Protein AF-A0A357R2Z0-F1 (afdb_monomer_lite)

Sequence (107 aa):
RLLADEAPGQWLKTDFDQDNLELLDGVLAYAASDSTALAWVDSSTVRGKTGTSEISRTRQIAWYICYFDDYLLVVTLEGDFSLSSTHAVQVARECLNSGIREKHLGY

pLDDT: mean 78.32, std 16.72, range [38.78, 96.38]

Structure (mmCIF, N/CA/C/O backbone):
data_AF-A0A357R2Z0-F1
#
_entry.id   AF-A0A357R2Z0-F1
#
loop_
_atom_site.group_PDB
_atom_site.id
_atom_site.type_symbol
_atom_site.label_atom_id
_atom_site.label_alt_id
_atom_site.label_comp_id
_atom_site.label_asym_id
_atom_site.label_entity_id
_atom_site.label_seq_id
_atom_site.pdbx_PDB_ins_code
_atom_site.Cartn_x
_atom_site.Cartn_y
_atom_site.Cartn_z
_atom_site.occupancy
_atom_site.B_iso_or_equiv
_atom_site.auth_seq_id
_atom_site.auth_comp_id
_atom_site.auth_asym_id
_atom_site.auth_atom_id
_atom_site.pdbx_PDB_model_num
ATOM 1 N N . ARG A 1 1 ? -16.856 -6.520 -14.822 1.00 38.97 1 ARG A N 1
ATOM 2 C CA . ARG A 1 1 ? -17.960 -6.721 -13.856 1.00 38.97 1 ARG A CA 1
ATOM 3 C C . ARG A 1 1 ? -17.308 -6.804 -12.485 1.00 38.97 1 ARG A C 1
ATOM 5 O O . ARG A 1 1 ? -16.693 -7.818 -12.201 1.00 38.97 1 ARG A O 1
ATOM 12 N N . LEU A 1 2 ? -17.293 -5.700 -11.734 1.00 44.78 2 LEU A N 1
ATOM 13 C CA . LEU A 1 2 ? -16.861 -5.717 -10.332 1.00 44.78 2 LEU A CA 1
ATOM 14 C C . LEU A 1 2 ? -17.864 -6.583 -9.561 1.00 44.78 2 LEU A C 1
ATOM 16 O O . LEU A 1 2 ? -19.058 -6.509 -9.851 1.00 44.78 2 LEU A O 1
ATOM 20 N N . LEU A 1 3 ? -17.373 -7.439 -8.669 1.00 50.97 3 LEU A N 1
ATOM 21 C CA . LEU A 1 3 ? -18.126 -8.433 -7.890 1.00 50.97 3 LEU A CA 1
ATOM 22 C C . LEU A 1 3 ? -19.013 -7.768 -6.814 1.00 50.97 3 LEU A C 1
ATOM 24 O O . LEU A 1 3 ? -18.954 -8.120 -5.647 1.00 50.97 3 LEU A O 1
ATOM 28 N N . AL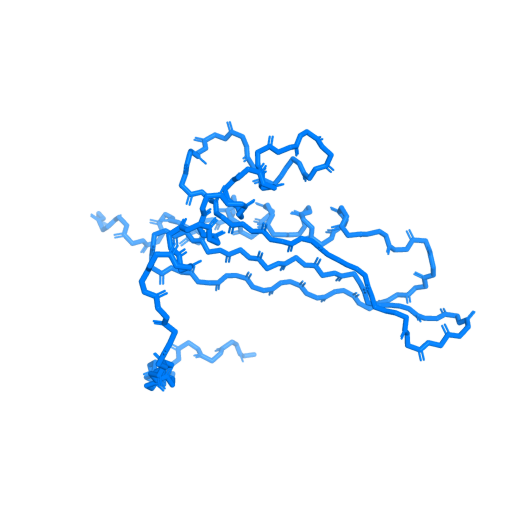A A 1 4 ? -19.803 -6.761 -7.187 1.00 56.19 4 ALA A N 1
ATOM 29 C CA . ALA A 1 4 ? -20.591 -5.958 -6.252 1.00 56.19 4 ALA A CA 1
ATOM 30 C C . ALA A 1 4 ? -21.758 -6.729 -5.603 1.00 56.19 4 ALA A C 1
ATOM 32 O O . ALA A 1 4 ? -22.298 -6.268 -4.605 1.00 56.19 4 ALA A O 1
ATOM 33 N N . ASP A 1 5 ? -22.127 -7.890 -6.155 1.00 58.19 5 ASP A N 1
ATOM 34 C CA . ASP A 1 5 ? -23.299 -8.671 -5.733 1.00 58.19 5 ASP A CA 1
ATOM 35 C C . ASP A 1 5 ? -22.939 -9.899 -4.871 1.00 58.19 5 ASP A C 1
ATOM 37 O O . ASP A 1 5 ? -23.812 -10.703 -4.545 1.00 58.19 5 ASP A O 1
ATOM 41 N N . GLU A 1 6 ? -21.661 -10.094 -4.530 1.00 65.75 6 GLU A N 1
ATOM 42 C CA . GLU A 1 6 ? -21.225 -11.216 -3.695 1.00 65.75 6 GLU A CA 1
ATOM 43 C C . GLU A 1 6 ? -21.249 -10.800 -2.219 1.00 65.75 6 GLU A C 1
ATOM 45 O O . GLU A 1 6 ? -20.712 -9.754 -1.849 1.00 65.75 6 GLU A O 1
ATOM 50 N N . ALA A 1 7 ? -21.909 -11.594 -1.367 1.00 63.09 7 ALA A N 1
ATOM 51 C CA . ALA A 1 7 ? -21.923 -11.330 0.068 1.00 63.09 7 ALA A CA 1
ATOM 52 C C . ALA A 1 7 ? -20.475 -11.314 0.594 1.00 63.09 7 ALA A C 1
ATOM 54 O O . ALA A 1 7 ? -19.692 -12.185 0.200 1.00 63.09 7 ALA A O 1
ATOM 55 N N . PRO A 1 8 ? -20.103 -10.359 1.468 1.00 63.66 8 PRO A N 1
ATOM 56 C CA . PRO A 1 8 ? -18.741 -10.272 1.970 1.00 63.66 8 PRO A CA 1
ATOM 57 C C . PRO A 1 8 ? -18.356 -11.604 2.614 1.00 63.66 8 PRO A C 1
ATOM 59 O O . PRO A 1 8 ? -19.045 -12.104 3.506 1.00 63.66 8 PRO A O 1
ATOM 62 N N . GLY A 1 9 ? -17.268 -12.198 2.122 1.00 68.00 9 GLY A N 1
ATOM 63 C CA . GLY A 1 9 ? -16.739 -13.434 2.680 1.00 68.00 9 GLY A CA 1
ATOM 64 C C . GLY A 1 9 ? -16.411 -13.259 4.162 1.00 68.00 9 GLY A C 1
ATOM 65 O O . GLY A 1 9 ? -16.016 -12.177 4.603 1.00 68.00 9 GLY A O 1
ATOM 66 N N . GLN A 1 10 ? -16.562 -14.327 4.944 1.00 72.75 10 GLN A N 1
ATOM 67 C CA . GLN A 1 10 ? -16.114 -14.308 6.329 1.00 72.75 10 GLN A CA 1
ATOM 68 C C . GLN A 1 10 ? -14.591 -14.148 6.346 1.00 72.75 10 GLN A C 1
ATOM 70 O O . GLN A 1 10 ? -13.862 -14.996 5.829 1.00 72.75 10 GLN A O 1
ATOM 75 N N . TRP A 1 11 ? -14.115 -13.057 6.942 1.00 73.50 11 TRP A N 1
ATOM 76 C CA . TRP A 1 11 ? -12.689 -12.847 7.152 1.00 73.50 11 TRP A CA 1
ATOM 77 C C . TRP A 1 11 ? -12.130 -13.967 8.025 1.00 73.50 11 TRP A C 1
ATOM 79 O O . TRP A 1 11 ? -12.738 -14.350 9.031 1.00 73.50 11 TRP A O 1
ATOM 89 N N . LEU A 1 12 ? -10.965 -14.492 7.643 1.00 79.25 12 LEU A N 1
ATOM 90 C CA . LEU A 1 12 ? -10.249 -15.450 8.471 1.00 79.25 12 LEU A CA 1
ATOM 91 C C . LEU A 1 12 ? -9.934 -14.773 9.807 1.00 79.25 12 LEU A C 1
ATOM 93 O O . LEU A 1 12 ? -9.224 -13.768 9.846 1.00 79.25 12 LEU A O 1
ATOM 97 N N . LYS A 1 13 ? -10.458 -15.326 10.901 1.00 78.56 13 LYS A N 1
ATOM 98 C CA . LYS A 1 13 ? -10.080 -14.864 12.230 1.00 78.56 13 LYS A CA 1
ATOM 99 C C . LYS A 1 13 ? -8.656 -15.328 12.501 1.00 78.56 13 LYS A C 1
ATOM 101 O O . LYS A 1 13 ? -8.385 -16.524 12.545 1.00 78.56 13 LYS A O 1
ATOM 106 N N . THR A 1 14 ? -7.757 -14.371 12.642 1.00 80.56 14 THR A N 1
ATOM 107 C CA . THR A 1 14 ? -6.370 -14.615 13.024 1.00 80.56 14 THR A CA 1
ATOM 108 C C . THR A 1 14 ? -6.238 -14.557 14.540 1.00 80.56 14 THR A C 1
ATOM 110 O O . THR A 1 14 ? -6.847 -13.689 15.162 1.00 80.56 14 THR A O 1
ATOM 113 N N . ASP A 1 15 ? -5.381 -15.392 15.120 1.00 89.19 15 ASP A N 1
ATOM 114 C CA . ASP A 1 15 ? -5.052 -15.362 16.555 1.00 89.19 15 ASP A CA 1
ATOM 115 C C . ASP A 1 15 ? -3.908 -14.372 16.865 1.00 89.19 15 ASP A C 1
ATOM 117 O O . ASP A 1 15 ? -3.050 -14.633 17.708 1.00 89.19 15 ASP A O 1
ATOM 121 N N . PHE A 1 16 ? -3.846 -13.249 16.138 1.00 88.38 16 PHE A N 1
ATOM 122 C CA . PHE A 1 16 ? -2.869 -12.197 16.420 1.00 88.38 16 PHE A CA 1
ATOM 123 C C . PHE A 1 16 ? -3.221 -11.481 17.723 1.00 88.38 16 PHE A C 1
ATOM 125 O O . PHE A 1 16 ? -4.387 -11.190 17.988 1.00 88.38 16 PHE A O 1
ATOM 132 N N . ASP A 1 17 ? -2.191 -11.179 18.510 1.00 92.31 17 ASP A N 1
ATOM 133 C CA . ASP A 1 17 ? -2.325 -10.387 19.728 1.00 92.31 17 ASP A CA 1
ATOM 134 C C . ASP A 1 17 ? -2.851 -8.977 19.408 1.00 92.31 17 ASP A C 1
ATOM 136 O O . ASP A 1 17 ? -2.417 -8.357 18.431 1.00 92.31 17 ASP A O 1
ATOM 140 N N . GLN A 1 18 ? -3.781 -8.481 20.225 1.00 89.75 18 GLN A N 1
ATOM 141 C CA . GLN A 1 18 ? -4.401 -7.175 20.022 1.00 89.75 18 GLN A CA 1
ATOM 142 C C . GLN A 1 18 ? -3.370 -6.040 20.081 1.00 89.75 18 GLN A C 1
ATOM 144 O O . GLN A 1 18 ? -3.422 -5.148 19.235 1.00 89.75 18 GLN A O 1
ATOM 149 N N . ASP A 1 19 ? -2.387 -6.113 20.981 1.00 92.62 19 ASP A N 1
ATOM 150 C CA . ASP A 1 19 ? -1.360 -5.076 21.127 1.00 92.62 19 ASP A CA 1
ATOM 151 C C . ASP A 1 19 ? -0.517 -4.958 19.844 1.00 92.62 19 ASP A C 1
ATOM 153 O O . ASP A 1 19 ? -0.132 -3.867 19.414 1.00 92.62 19 ASP A O 1
ATOM 157 N N . ASN A 1 20 ? -0.276 -6.088 19.169 1.00 93.31 20 ASN A N 1
ATOM 158 C CA . ASN A 1 20 ? 0.429 -6.109 17.887 1.00 93.31 20 ASN A CA 1
ATOM 159 C C . ASN A 1 20 ? -0.410 -5.500 16.756 1.00 93.31 20 ASN A C 1
ATOM 161 O O . ASN A 1 20 ? 0.145 -4.859 15.861 1.00 93.31 20 ASN A O 1
ATOM 165 N N . LEU A 1 21 ? -1.731 -5.700 16.776 1.00 90.81 21 LEU A N 1
ATOM 166 C CA . LEU A 1 21 ? -2.637 -5.116 15.786 1.00 90.81 21 LEU A CA 1
ATOM 167 C C . LEU A 1 21 ? -2.754 -3.599 15.960 1.00 90.81 21 LEU A C 1
ATOM 169 O O . LEU A 1 21 ? -2.727 -2.876 14.966 1.00 90.81 21 LEU A O 1
ATOM 173 N N . GLU A 1 22 ? -2.813 -3.112 17.198 1.00 91.69 22 GLU A N 1
ATOM 174 C CA . GLU A 1 22 ? -2.827 -1.677 17.506 1.00 91.69 22 GLU A CA 1
ATOM 175 C C . GLU A 1 22 ? -1.513 -1.002 17.093 1.00 91.69 22 GLU A C 1
ATOM 177 O O . GLU A 1 22 ? -1.520 0.061 16.464 1.00 91.69 22 GLU A O 1
ATOM 182 N N . LEU A 1 23 ? -0.375 -1.654 17.355 1.00 93.00 23 LEU A N 1
ATOM 183 C CA . LEU A 1 23 ? 0.920 -1.181 16.873 1.00 93.00 23 LEU A CA 1
ATOM 184 C C . LEU A 1 23 ? 0.963 -1.122 15.338 1.00 93.00 23 LEU A C 1
ATOM 186 O O . LEU A 1 23 ? 1.456 -0.146 14.766 1.00 93.00 23 LEU A O 1
ATOM 190 N N . LEU A 1 24 ? 0.442 -2.150 14.663 1.00 91.19 24 LEU A N 1
ATOM 191 C CA . LEU A 1 24 ? 0.387 -2.198 13.205 1.00 91.19 24 LEU A CA 1
ATOM 192 C C . LEU A 1 24 ? -0.507 -1.090 12.627 1.00 91.19 24 LEU A C 1
ATOM 194 O O . LEU A 1 24 ? -0.091 -0.447 11.662 1.00 91.19 24 LEU A O 1
ATOM 198 N N . ASP A 1 25 ? -1.685 -0.830 13.208 1.00 89.50 25 ASP A N 1
ATOM 199 C CA . ASP A 1 25 ? -2.557 0.289 12.803 1.00 89.50 25 ASP A CA 1
ATOM 200 C C . ASP A 1 25 ? -1.800 1.618 12.879 1.00 89.50 25 ASP A C 1
ATOM 202 O O . ASP A 1 25 ? -1.754 2.358 11.894 1.00 89.50 25 ASP A O 1
ATOM 206 N N . GLY A 1 26 ? -1.097 1.868 13.989 1.00 88.44 26 GLY A N 1
ATOM 207 C CA . GLY A 1 26 ? -0.287 3.074 14.168 1.00 88.44 26 GLY A CA 1
ATOM 208 C C . GLY A 1 26 ? 0.815 3.227 13.113 1.00 88.44 26 GLY A C 1
ATOM 209 O O . GLY A 1 26 ? 1.000 4.310 12.553 1.00 88.44 26 GLY A O 1
ATOM 210 N N . VAL A 1 27 ? 1.517 2.140 12.779 1.00 89.25 27 VAL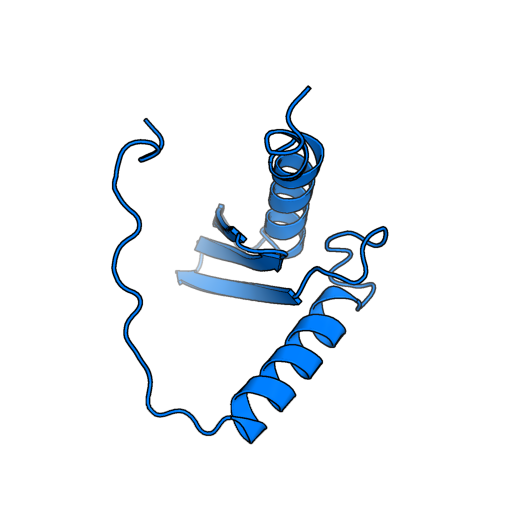 A N 1
ATOM 211 C CA . VAL A 1 27 ? 2.555 2.147 11.732 1.00 89.25 27 VAL A CA 1
ATOM 212 C C . VAL A 1 27 ? 1.956 2.411 10.349 1.00 89.25 27 VAL A C 1
ATOM 214 O O . VAL A 1 27 ? 2.545 3.146 9.555 1.00 89.25 27 VAL A O 1
ATOM 217 N N . LEU A 1 28 ? 0.790 1.841 10.042 1.00 89.12 28 LEU A N 1
ATOM 218 C CA . LEU A 1 28 ? 0.122 2.033 8.753 1.00 89.12 28 LEU A CA 1
ATOM 219 C C . LEU A 1 28 ? -0.499 3.426 8.615 1.00 89.12 28 LEU A C 1
ATOM 221 O O . LEU A 1 28 ? -0.493 3.984 7.516 1.00 89.12 28 LEU A O 1
ATOM 225 N N . ALA A 1 29 ? -0.991 4.005 9.711 1.00 85.00 29 ALA A N 1
ATOM 226 C CA . ALA A 1 29 ? -1.417 5.399 9.763 1.00 85.00 29 ALA A CA 1
ATOM 227 C C . ALA A 1 29 ? -0.223 6.338 9.529 1.00 85.00 29 ALA A C 1
ATOM 229 O O . ALA A 1 29 ? -0.290 7.236 8.688 1.00 85.00 29 ALA A O 1
ATOM 230 N N . TYR A 1 30 ? 0.906 6.083 1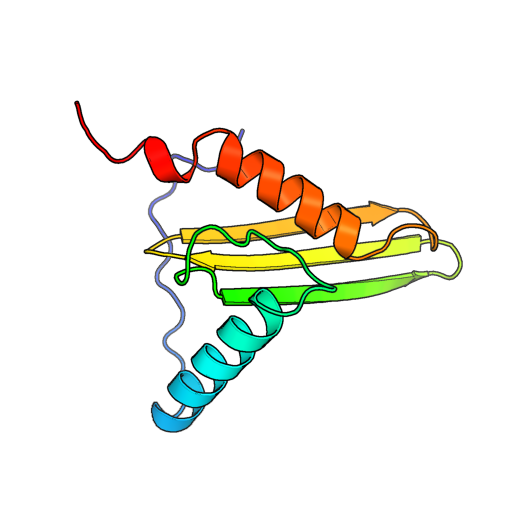0.199 1.00 83.00 30 TYR A N 1
ATOM 231 C CA . TYR A 1 30 ? 2.133 6.852 9.997 1.00 83.00 30 TYR A CA 1
ATOM 232 C C . TYR A 1 30 ? 2.633 6.764 8.548 1.00 83.00 30 TYR A C 1
ATOM 234 O O . TYR A 1 30 ? 2.881 7.791 7.918 1.00 83.00 30 TYR A O 1
ATOM 242 N N . ALA A 1 31 ? 2.711 5.556 7.985 1.00 81.94 31 ALA A N 1
ATOM 243 C CA . ALA A 1 31 ? 3.174 5.340 6.616 1.00 81.94 31 ALA A CA 1
ATOM 244 C C . ALA A 1 31 ? 2.279 6.016 5.564 1.00 81.94 31 ALA A C 1
ATOM 246 O O . ALA A 1 31 ? 2.781 6.480 4.542 1.00 81.94 31 ALA A O 1
ATOM 247 N N . ALA A 1 32 ? 0.967 6.088 5.806 1.00 76.62 32 ALA A N 1
ATOM 248 C CA . ALA A 1 32 ? 0.042 6.815 4.940 1.00 76.62 32 ALA A CA 1
ATOM 249 C C . ALA A 1 32 ? 0.209 8.342 5.049 1.00 76.62 32 ALA A C 1
ATOM 251 O O . ALA A 1 32 ? 0.016 9.048 4.059 1.00 76.62 32 ALA A O 1
ATOM 252 N N . SER A 1 33 ? 0.595 8.838 6.230 1.00 68.44 33 SER A N 1
ATOM 253 C CA . SER A 1 33 ? 0.808 10.265 6.500 1.00 68.44 33 SER A CA 1
ATOM 254 C C . SER A 1 33 ? 2.138 10.818 5.970 1.00 68.44 33 SER A C 1
ATOM 256 O O . SER A 1 33 ? 2.282 12.033 5.828 1.00 68.44 33 SER A O 1
ATOM 258 N N . ASP A 1 34 ? 3.108 9.950 5.661 1.00 65.25 34 ASP A N 1
ATOM 259 C CA . ASP A 1 34 ? 4.397 10.371 5.116 1.00 65.25 34 ASP A CA 1
ATOM 260 C C . ASP A 1 34 ? 4.224 10.992 3.715 1.00 65.25 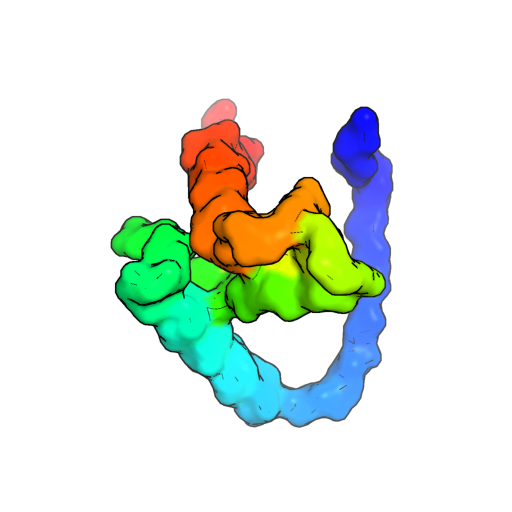34 ASP A C 1
ATOM 262 O O . ASP A 1 34 ? 3.657 10.414 2.782 1.00 65.25 34 ASP A O 1
ATOM 266 N N . SER A 1 35 ? 4.760 12.203 3.575 1.00 52.72 35 SER A N 1
ATOM 267 C CA . SER A 1 35 ? 4.805 13.051 2.379 1.00 52.72 35 SER A CA 1
ATOM 268 C C . SER A 1 35 ? 5.355 12.402 1.100 1.00 52.72 35 SER A C 1
ATOM 270 O O . SER A 1 35 ? 5.149 12.934 0.011 1.00 52.72 35 SER A O 1
ATOM 272 N N . THR A 1 36 ? 6.037 11.261 1.187 1.00 53.03 36 THR A N 1
ATOM 273 C CA . THR A 1 36 ? 6.450 10.491 -0.001 1.00 53.03 36 THR A CA 1
ATOM 274 C C . THR A 1 36 ? 5.339 9.600 -0.554 1.00 53.03 36 THR A C 1
ATOM 276 O O . THR A 1 36 ? 5.311 9.327 -1.755 1.00 53.03 36 THR A O 1
ATOM 279 N N . ALA A 1 37 ? 4.393 9.183 0.291 1.00 49.56 37 ALA A N 1
ATOM 280 C CA . ALA A 1 37 ? 3.208 8.461 -0.135 1.00 49.56 37 ALA A CA 1
ATOM 281 C C . ALA A 1 37 ? 2.120 9.427 -0.613 1.00 49.56 37 ALA A C 1
ATOM 283 O O . ALA A 1 37 ? 1.468 9.112 -1.598 1.00 49.56 37 ALA A O 1
ATOM 284 N N . LEU A 1 38 ? 1.920 10.588 0.039 1.00 49.94 38 LEU A N 1
ATOM 285 C CA . LEU A 1 38 ? 0.817 11.531 -0.242 1.00 49.94 38 LEU A CA 1
ATOM 286 C C . LEU A 1 38 ? -0.488 10.795 -0.597 1.00 49.94 38 LEU A C 1
ATOM 288 O O . LEU A 1 38 ? -1.248 11.219 -1.464 1.00 49.94 38 LEU A O 1
ATOM 292 N N . ALA A 1 39 ? -0.778 9.668 0.043 1.00 51.94 39 ALA A N 1
ATOM 293 C CA . ALA A 1 39 ? -2.014 8.946 -0.179 1.00 51.94 39 ALA A CA 1
ATOM 294 C C . ALA A 1 39 ? -3.112 9.658 0.612 1.00 51.94 39 ALA A C 1
ATOM 296 O O . ALA A 1 39 ? -3.604 9.143 1.602 1.00 51.94 39 ALA A O 1
ATOM 297 N N . TRP A 1 40 ? -3.465 10.863 0.149 1.00 51.94 40 TRP A N 1
ATOM 298 C CA . TRP A 1 40 ? -4.527 11.716 0.675 1.00 51.94 40 TRP A CA 1
ATOM 299 C C . TRP A 1 40 ? -4.219 12.333 2.059 1.00 51.94 40 TRP A C 1
ATOM 301 O O . TRP A 1 40 ? -3.959 11.644 3.034 1.00 51.94 40 TRP A O 1
ATOM 311 N N . VAL A 1 41 ? -4.244 13.670 2.135 1.00 44.50 41 VAL A N 1
ATOM 312 C CA . VAL A 1 41 ? -3.901 14.472 3.335 1.00 44.50 41 VAL A CA 1
ATOM 313 C C . VAL A 1 41 ? -5.123 15.221 3.880 1.00 44.50 41 VAL A C 1
ATOM 315 O O . VAL A 1 41 ? -4.973 16.204 4.591 1.00 44.50 41 VAL A O 1
ATOM 318 N N . ASP A 1 42 ? -6.340 14.785 3.550 1.00 46.81 42 ASP A N 1
ATOM 319 C CA . ASP A 1 42 ? -7.561 15.466 4.023 1.00 46.81 42 ASP A CA 1
ATOM 320 C C . ASP A 1 42 ? -8.396 14.616 4.991 1.00 46.81 42 ASP A C 1
ATOM 322 O O . ASP A 1 42 ? -9.457 15.016 5.458 1.00 46.81 42 ASP A O 1
ATOM 326 N N . SER A 1 43 ? -7.916 13.419 5.339 1.00 51.72 43 SER A N 1
ATOM 327 C CA . SER A 1 43 ? -8.596 12.567 6.306 1.00 51.72 43 SER A CA 1
ATOM 328 C C . SER A 1 43 ? -7.594 11.762 7.118 1.00 51.72 43 SER A C 1
ATOM 330 O O . SER A 1 43 ? -6.903 10.890 6.599 1.00 51.72 43 SER A O 1
ATOM 332 N N . SER A 1 44 ? -7.574 12.013 8.425 1.00 55.47 44 SER A N 1
ATOM 333 C CA . SER A 1 44 ? -6.834 11.254 9.442 1.00 55.47 44 SER A CA 1
ATOM 334 C C . SER A 1 44 ? -7.248 9.771 9.545 1.00 55.47 44 SER A C 1
ATOM 336 O O . SER A 1 44 ? -6.764 9.047 10.420 1.00 55.47 44 SER A O 1
ATOM 338 N N . THR A 1 45 ? -8.150 9.294 8.676 1.00 69.94 45 THR A N 1
ATOM 339 C CA . THR A 1 45 ? -8.732 7.950 8.751 1.00 69.94 45 THR A CA 1
ATOM 340 C C . THR A 1 45 ? -8.091 6.916 7.820 1.00 69.94 45 THR A C 1
ATOM 342 O O . THR A 1 45 ? -8.351 5.732 8.004 1.00 69.94 45 THR A O 1
ATOM 345 N N . VAL A 1 46 ? -7.198 7.284 6.892 1.00 80.94 46 VAL A N 1
ATOM 346 C CA . VAL A 1 46 ? -6.568 6.304 5.979 1.00 80.94 46 VAL A CA 1
ATOM 347 C C . VAL A 1 46 ? -5.345 5.632 6.612 1.00 80.94 46 VAL A C 1
ATOM 349 O O . VAL A 1 46 ? -4.435 6.303 7.094 1.00 80.94 46 VAL A O 1
ATOM 352 N N . ARG A 1 47 ? -5.301 4.297 6.561 1.00 88.00 47 ARG A N 1
ATOM 353 C CA . ARG A 1 47 ? -4.129 3.470 6.888 1.00 88.00 47 ARG A CA 1
ATOM 354 C C . ARG A 1 47 ? -3.701 2.725 5.646 1.00 88.00 47 ARG A C 1
ATOM 356 O O . ARG A 1 47 ? -4.550 2.172 4.951 1.00 88.00 47 ARG A O 1
ATOM 363 N N . GLY A 1 48 ? -2.408 2.673 5.346 1.00 88.88 48 GLY A N 1
ATOM 364 C CA . GLY A 1 48 ? -1.996 1.997 4.126 1.00 88.88 48 GLY A CA 1
ATOM 365 C C . GLY A 1 48 ? -0.514 1.737 3.977 1.00 88.88 48 GLY A C 1
ATOM 366 O O . GLY A 1 48 ? 0.331 2.229 4.721 1.00 88.88 48 GLY A O 1
ATOM 367 N N . LYS A 1 49 ? -0.212 0.929 2.966 1.00 90.62 49 LYS A N 1
ATOM 368 C CA . LYS A 1 49 ? 1.133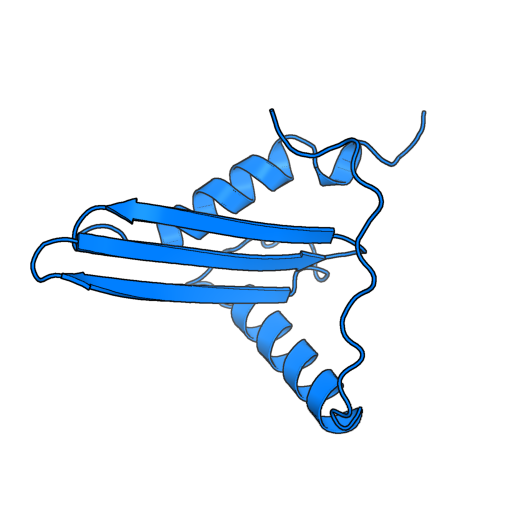 0.492 2.628 1.00 90.62 49 LYS A CA 1
ATOM 369 C C . LYS A 1 49 ? 1.311 0.521 1.119 1.00 90.62 49 LYS A C 1
ATOM 371 O O . LYS A 1 49 ? 0.471 0.033 0.366 1.00 90.62 49 LYS A O 1
ATOM 376 N N . THR A 1 50 ? 2.441 1.064 0.696 1.00 91.19 50 THR A N 1
ATOM 377 C CA . THR A 1 50 ? 2.932 0.984 -0.676 1.00 91.19 50 THR A CA 1
ATOM 378 C C . THR A 1 50 ? 3.998 -0.099 -0.805 1.00 91.19 50 THR A C 1
ATOM 380 O O . THR A 1 50 ? 4.698 -0.428 0.166 1.00 91.19 50 THR A O 1
ATOM 383 N N . GLY A 1 51 ? 4.173 -0.590 -2.028 1.00 91.12 51 GLY A N 1
ATOM 384 C CA . GLY A 1 51 ? 5.336 -1.380 -2.394 1.00 91.12 51 GLY A CA 1
ATOM 385 C C . GLY A 1 51 ? 5.455 -1.616 -3.892 1.00 91.12 51 GLY A C 1
ATOM 386 O O . GLY A 1 51 ? 4.599 -1.217 -4.686 1.00 91.12 51 GLY A O 1
ATOM 387 N N . THR A 1 52 ? 6.560 -2.251 -4.260 1.00 93.38 52 THR A N 1
ATOM 388 C CA . THR A 1 52 ? 6.796 -2.784 -5.597 1.00 93.38 52 THR A CA 1
ATOM 389 C C . THR A 1 52 ? 7.199 -4.252 -5.492 1.00 93.38 52 THR A C 1
ATOM 391 O O . THR A 1 52 ? 7.704 -4.709 -4.464 1.00 93.38 52 THR A O 1
ATOM 394 N N . SER A 1 53 ? 6.933 -5.020 -6.540 1.00 94.88 53 SER A N 1
ATOM 395 C CA . SER A 1 53 ? 7.297 -6.431 -6.630 1.00 94.88 53 SER A CA 1
ATOM 396 C C . SER A 1 53 ? 7.874 -6.707 -8.006 1.00 94.88 53 SER A C 1
ATOM 398 O O . SER A 1 53 ? 7.201 -6.512 -9.014 1.00 94.88 53 SER A O 1
ATOM 400 N N . GLU A 1 54 ? 9.125 -7.151 -8.059 1.00 95.56 54 GLU A N 1
ATOM 401 C CA . GLU A 1 54 ? 9.759 -7.547 -9.313 1.00 95.56 54 GLU A CA 1
ATOM 402 C C . GLU A 1 54 ? 9.168 -8.877 -9.800 1.00 95.56 54 GLU A C 1
ATOM 404 O O . GLU A 1 54 ? 9.144 -9.860 -9.061 1.00 95.56 54 GLU A O 1
ATOM 409 N N . ILE A 1 55 ? 8.694 -8.909 -11.049 1.00 92.88 55 ILE A N 1
ATOM 410 C CA . ILE A 1 55 ? 8.251 -10.144 -11.715 1.00 92.88 55 ILE A CA 1
ATOM 411 C C . ILE A 1 55 ? 9.400 -10.719 -12.549 1.00 92.88 55 ILE A C 1
ATOM 413 O O . ILE A 1 55 ? 9.588 -11.931 -12.633 1.00 92.88 55 ILE A O 1
ATOM 417 N N . SER A 1 56 ? 10.144 -9.843 -13.230 1.00 92.56 56 SER A N 1
ATOM 418 C CA . SER A 1 56 ? 11.255 -10.208 -14.108 1.00 92.56 56 SER A CA 1
ATOM 419 C C . SER A 1 56 ? 12.188 -9.018 -14.333 1.00 92.56 56 SER A C 1
ATOM 421 O O . SER A 1 56 ? 11.856 -7.887 -13.991 1.00 92.56 56 SER A O 1
ATOM 423 N N . ARG A 1 57 ? 13.288 -9.244 -15.065 1.00 89.94 57 ARG A N 1
ATOM 424 C CA . ARG A 1 57 ? 14.245 -8.203 -15.488 1.00 89.94 57 ARG A CA 1
ATOM 425 C C . ARG A 1 57 ? 13.669 -7.078 -16.356 1.00 89.94 57 ARG A C 1
ATOM 427 O O . ARG A 1 57 ? 14.412 -6.169 -16.714 1.00 89.94 57 ARG A O 1
ATOM 434 N N . THR A 1 58 ? 12.402 -7.129 -16.742 1.00 92.56 58 THR A N 1
ATOM 435 C CA . THR A 1 58 ? 11.753 -6.042 -17.489 1.00 92.56 58 THR A CA 1
ATOM 436 C C . THR A 1 58 ? 10.379 -5.679 -16.945 1.00 92.56 58 THR A C 1
ATOM 438 O O . THR A 1 58 ? 9.733 -4.802 -17.511 1.00 92.56 58 THR A O 1
ATOM 441 N N . ARG A 1 59 ? 9.905 -6.345 -15.881 1.00 95.38 59 ARG A N 1
ATOM 442 C CA . ARG A 1 59 ? 8.534 -6.176 -15.385 1.00 95.38 59 ARG A CA 1
ATOM 443 C C . ARG A 1 59 ? 8.477 -6.147 -13.868 1.00 95.38 59 ARG A C 1
ATOM 445 O O . ARG A 1 59 ? 9.084 -6.990 -13.208 1.00 95.38 59 ARG A O 1
ATOM 452 N N . GLN A 1 60 ? 7.657 -5.254 -13.338 1.00 96.38 60 GLN A N 1
ATOM 453 C CA . GLN A 1 60 ? 7.318 -5.175 -11.924 1.00 96.38 60 GLN A CA 1
ATOM 454 C C . GLN A 1 60 ? 5.843 -4.821 -11.730 1.00 96.38 60 GLN A C 1
ATOM 456 O O . GLN A 1 60 ? 5.163 -4.344 -12.640 1.00 96.38 60 GLN A O 1
ATOM 461 N N . ILE A 1 61 ? 5.369 -5.034 -10.509 1.00 96.31 61 ILE A N 1
ATOM 462 C CA . ILE A 1 61 ? 4.071 -4.586 -10.026 1.00 96.31 61 ILE A CA 1
ATOM 463 C C . ILE A 1 61 ? 4.308 -3.450 -9.043 1.00 96.31 61 ILE A C 1
ATOM 465 O O . ILE A 1 61 ? 5.048 -3.627 -8.080 1.00 96.31 61 ILE A O 1
ATOM 469 N N . ALA A 1 62 ? 3.654 -2.315 -9.248 1.00 94.75 62 ALA A N 1
ATOM 470 C CA . ALA A 1 62 ? 3.491 -1.287 -8.232 1.00 94.75 62 ALA A CA 1
ATOM 471 C C . ALA A 1 62 ? 2.139 -1.470 -7.551 1.00 94.75 62 ALA A C 1
ATOM 473 O O . ALA A 1 62 ? 1.123 -1.656 -8.224 1.00 94.75 62 ALA A O 1
ATOM 474 N N . TRP A 1 63 ? 2.107 -1.408 -6.225 1.00 94.38 63 TRP A N 1
ATOM 475 C CA . TRP A 1 63 ? 0.874 -1.616 -5.483 1.00 94.38 63 TRP A CA 1
ATOM 476 C C . TRP A 1 63 ? 0.715 -0.654 -4.315 1.00 94.38 63 TRP A C 1
ATOM 478 O O . TRP A 1 63 ? 1.681 -0.156 -3.725 1.00 94.38 63 TRP A O 1
ATOM 488 N N . TYR A 1 64 ? -0.548 -0.409 -3.991 1.00 91.25 64 TYR A N 1
ATOM 489 C CA . TYR A 1 64 ? -0.973 0.321 -2.814 1.00 91.25 64 TYR A CA 1
ATOM 490 C C . TYR A 1 64 ? -2.193 -0.370 -2.214 1.00 91.25 64 TYR A C 1
ATOM 492 O O . TYR A 1 64 ? -3.148 -0.694 -2.921 1.00 91.25 64 TYR A O 1
ATOM 500 N N . ILE A 1 65 ? -2.129 -0.617 -0.911 1.00 91.69 65 ILE A N 1
ATOM 501 C CA . ILE A 1 65 ? -3.210 -1.207 -0.127 1.00 91.69 65 ILE A CA 1
ATOM 502 C C . ILE A 1 65 ? -3.549 -0.216 0.972 1.00 91.69 65 ILE A C 1
ATOM 504 O O . ILE A 1 65 ? -2.656 0.199 1.716 1.00 91.69 65 ILE A O 1
ATOM 508 N N . CYS A 1 66 ? -4.821 0.143 1.096 1.00 88.44 66 CYS A N 1
ATOM 509 C CA . CYS A 1 66 ? -5.289 0.956 2.204 1.00 88.44 66 CYS A CA 1
ATOM 510 C C . CYS A 1 66 ? -6.660 0.536 2.702 1.00 88.44 66 CYS A C 1
ATOM 512 O O . CYS A 1 66 ? -7.475 0.009 1.948 1.00 88.44 66 CYS A O 1
ATOM 514 N N . TYR A 1 67 ? -6.903 0.806 3.977 1.00 87.19 67 TYR A N 1
ATOM 515 C CA . TYR A 1 67 ? -8.223 0.717 4.573 1.00 87.19 67 TYR A CA 1
ATOM 516 C C . TYR A 1 67 ? -8.603 2.033 5.241 1.00 87.19 67 TYR A C 1
ATOM 518 O O . TYR A 1 67 ? -7.751 2.831 5.653 1.00 87.19 67 TYR A O 1
ATOM 526 N N . PHE A 1 68 ? -9.904 2.272 5.275 1.00 83.31 68 PHE A N 1
ATOM 527 C CA . PHE A 1 68 ? -10.540 3.439 5.863 1.00 83.31 68 PHE A CA 1
ATOM 528 C C . PHE A 1 68 ? -12.004 3.106 6.115 1.00 83.31 68 PHE A C 1
ATOM 530 O O . PHE A 1 68 ? -12.622 2.419 5.301 1.00 83.31 68 PHE A O 1
ATOM 537 N N . ASP A 1 69 ? -12.556 3.626 7.207 1.00 79.31 69 ASP A N 1
ATOM 538 C CA . ASP A 1 69 ? -13.922 3.322 7.630 1.00 79.31 69 ASP A CA 1
ATOM 539 C C . ASP A 1 69 ? -14.117 1.785 7.655 1.00 79.31 69 ASP A C 1
ATOM 541 O O . ASP A 1 69 ? -13.364 1.107 8.352 1.00 79.31 69 ASP A O 1
ATOM 545 N N . ASP A 1 70 ? -15.015 1.232 6.831 1.00 77.19 70 ASP A N 1
ATOM 546 C CA . ASP A 1 70 ? -15.236 -0.218 6.670 1.00 77.19 70 ASP A CA 1
ATOM 547 C C . ASP A 1 70 ? -14.789 -0.763 5.295 1.00 77.19 70 ASP A C 1
ATOM 549 O O . ASP A 1 70 ? -15.225 -1.827 4.846 1.00 77.19 70 ASP A O 1
ATOM 553 N N . TYR A 1 71 ? -13.925 -0.031 4.588 1.00 79.81 71 TYR A N 1
ATOM 554 C CA . TYR A 1 71 ? -13.480 -0.365 3.236 1.00 79.81 71 TYR A CA 1
ATOM 555 C C . TYR A 1 71 ? -12.004 -0.746 3.183 1.00 79.81 71 TYR A C 1
ATOM 557 O O . TYR A 1 71 ? -11.158 -0.141 3.840 1.00 79.81 71 TYR A O 1
ATOM 565 N N . LEU A 1 72 ? -11.689 -1.700 2.303 1.00 86.44 72 LEU A N 1
ATOM 566 C CA . LEU A 1 72 ? -10.336 -1.999 1.840 1.00 86.44 72 LEU A CA 1
ATOM 567 C C . LEU A 1 72 ? -10.243 -1.673 0.345 1.00 86.44 72 LEU A C 1
ATOM 569 O O . LEU A 1 72 ? -11.036 -2.170 -0.456 1.00 86.44 72 LEU A O 1
ATOM 573 N N . LEU A 1 73 ? -9.248 -0.879 -0.038 1.00 86.75 73 LEU A N 1
ATOM 574 C CA . LEU A 1 73 ? -8.895 -0.606 -1.425 1.00 86.75 73 LEU A CA 1
ATOM 575 C C . LEU A 1 73 ? -7.517 -1.197 -1.723 1.00 86.75 73 LEU A C 1
ATOM 577 O O . LEU A 1 73 ? -6.529 -0.903 -1.050 1.00 86.75 73 LEU A O 1
ATOM 581 N N . VAL A 1 74 ? -7.459 -2.014 -2.770 1.00 92.06 74 VAL A N 1
ATOM 582 C CA . VAL A 1 74 ? -6.221 -2.592 -3.293 1.00 92.06 74 VAL A CA 1
ATOM 583 C C . VAL A 1 74 ? -6.055 -2.137 -4.733 1.00 92.06 74 VAL A C 1
ATOM 585 O O . VAL A 1 74 ? -6.918 -2.388 -5.572 1.00 92.06 74 VAL A O 1
ATOM 588 N N . VAL A 1 75 ? -4.933 -1.485 -5.020 1.00 91.81 75 VAL A N 1
ATOM 589 C CA . VAL A 1 75 ? -4.533 -1.101 -6.373 1.00 91.81 75 VAL A CA 1
ATOM 590 C C . VAL A 1 75 ? -3.241 -1.817 -6.719 1.00 91.81 75 VAL A C 1
ATOM 592 O O . VAL A 1 75 ? -2.253 -1.720 -5.994 1.00 91.81 75 VAL A O 1
ATOM 595 N N . THR A 1 76 ? -3.241 -2.504 -7.856 1.00 95.19 76 THR A N 1
ATOM 596 C CA . THR A 1 76 ? -2.071 -3.174 -8.429 1.00 95.19 76 THR A CA 1
ATOM 597 C C . THR A 1 76 ? -1.929 -2.753 -9.881 1.00 95.19 76 THR A C 1
ATOM 599 O O . THR A 1 76 ? -2.865 -2.915 -10.665 1.00 95.19 76 THR A O 1
ATOM 602 N N . LEU A 1 77 ? -0.763 -2.236 -10.243 1.00 95.25 77 LEU A N 1
ATOM 603 C CA . LEU A 1 77 ? -0.411 -1.836 -11.597 1.00 95.25 77 LEU A CA 1
ATOM 604 C C . LEU A 1 77 ? 0.777 -2.677 -12.046 1.00 95.25 77 LEU A C 1
ATOM 606 O O . LEU A 1 77 ? 1.773 -2.754 -11.335 1.00 95.25 77 LEU A O 1
ATOM 610 N N . GLU A 1 78 ? 0.683 -3.299 -13.214 1.00 96.19 78 GLU A N 1
ATOM 611 C CA . GLU A 1 78 ? 1.777 -4.067 -13.807 1.00 96.19 78 GLU A CA 1
ATOM 612 C C . GLU A 1 78 ? 2.425 -3.255 -14.933 1.00 96.19 78 GLU A C 1
ATOM 614 O O . GLU A 1 78 ? 1.732 -2.712 -15.793 1.00 96.19 78 GLU A O 1
ATOM 619 N N . GLY A 1 79 ? 3.753 -3.174 -14.940 1.00 94.06 79 GLY A N 1
ATOM 620 C CA . GLY A 1 79 ? 4.503 -2.379 -15.909 1.00 94.06 79 GLY A CA 1
ATOM 621 C C . GLY A 1 79 ? 5.989 -2.715 -15.899 1.00 94.06 79 GLY A C 1
ATOM 622 O O . GLY A 1 79 ? 6.385 -3.780 -15.429 1.00 94.06 79 GLY A O 1
ATOM 623 N N . ASP A 1 80 ? 6.812 -1.820 -16.438 1.00 93.75 80 ASP A N 1
ATOM 624 C CA . ASP A 1 80 ? 8.272 -1.935 -16.397 1.00 93.75 80 ASP A CA 1
ATOM 625 C C . ASP A 1 80 ? 8.875 -1.253 -15.150 1.00 93.75 80 ASP A C 1
ATOM 627 O O . ASP A 1 80 ? 8.161 -0.770 -14.266 1.00 93.75 80 ASP A O 1
ATOM 631 N N . PHE A 1 81 ? 10.208 -1.203 -15.068 1.00 88.94 81 PHE A N 1
ATOM 632 C CA . PHE A 1 81 ? 10.925 -0.642 -13.917 1.00 88.94 81 PHE A CA 1
ATOM 633 C C . PHE A 1 81 ? 10.760 0.869 -13.698 1.00 88.94 81 PHE A C 1
ATOM 635 O O . PHE A 1 81 ? 11.154 1.373 -12.647 1.00 88.94 81 PHE A O 1
ATOM 642 N N . SER A 1 82 ? 10.148 1.597 -14.635 1.00 89.88 82 SER A N 1
ATOM 643 C CA . SER A 1 82 ? 9.774 2.997 -14.410 1.00 89.88 82 SER A CA 1
ATOM 644 C C . SER A 1 82 ? 8.561 3.144 -13.477 1.00 89.88 82 SER A C 1
ATOM 646 O O . SER A 1 82 ? 8.335 4.212 -12.907 1.00 89.88 82 SER A O 1
ATOM 648 N N . LEU A 1 83 ? 7.795 2.066 -13.275 1.00 90.50 83 LEU A N 1
ATOM 649 C CA . LEU A 1 83 ? 6.567 2.072 -12.487 1.00 90.50 83 LEU A CA 1
ATOM 650 C C . LEU A 1 83 ? 6.819 2.104 -10.964 1.00 90.50 83 LEU A C 1
ATOM 652 O O . LEU A 1 83 ? 6.972 1.080 -10.310 1.00 90.50 83 LEU A O 1
ATOM 656 N N . SER A 1 84 ? 6.796 3.279 -10.346 1.00 88.69 84 SER A N 1
ATOM 657 C CA . SER A 1 84 ? 6.842 3.410 -8.881 1.00 88.69 84 SER A CA 1
ATOM 658 C C . SER A 1 84 ? 5.485 3.169 -8.203 1.00 88.69 84 SER A C 1
ATOM 660 O O . SER A 1 84 ? 4.420 3.351 -8.799 1.00 88.69 84 SER A O 1
ATOM 662 N N . SER A 1 85 ? 5.518 2.862 -6.904 1.00 87.62 85 SER A N 1
ATOM 663 C CA . SER A 1 85 ? 4.325 2.738 -6.055 1.00 87.62 85 SER A CA 1
ATOM 664 C C . SER A 1 85 ? 3.489 4.021 -5.953 1.00 87.62 85 SER A C 1
ATOM 666 O O . SER A 1 85 ? 2.285 3.944 -5.714 1.00 87.62 85 SER A O 1
ATOM 668 N N . THR A 1 86 ? 4.076 5.193 -6.216 1.00 87.69 86 THR A N 1
ATOM 669 C CA . THR A 1 86 ? 3.346 6.471 -6.267 1.00 87.69 86 THR A CA 1
ATOM 670 C C . THR A 1 86 ? 2.286 6.496 -7.371 1.00 87.69 86 THR A C 1
ATOM 672 O O . THR A 1 86 ? 1.251 7.132 -7.193 1.00 87.69 86 THR A O 1
ATOM 675 N N . HIS A 1 87 ? 2.477 5.759 -8.472 1.00 90.81 87 HIS A N 1
ATOM 676 C CA . HIS A 1 87 ? 1.447 5.615 -9.507 1.00 90.81 87 HIS A CA 1
ATOM 677 C C . HIS A 1 87 ? 0.220 4.857 -8.983 1.00 90.81 87 HIS A C 1
ATOM 679 O O . HIS A 1 87 ? -0.913 5.262 -9.232 1.00 90.81 87 HIS A O 1
ATOM 685 N N . ALA A 1 88 ? 0.429 3.786 -8.207 1.00 90.62 88 ALA A N 1
ATOM 686 C CA . ALA A 1 88 ? -0.666 3.039 -7.588 1.00 90.62 88 ALA A CA 1
ATOM 687 C C . ALA A 1 88 ? -1.413 3.894 -6.550 1.00 90.62 88 ALA A C 1
ATOM 689 O O . ALA A 1 88 ? -2.641 3.854 -6.482 1.00 90.62 88 ALA A O 1
ATOM 690 N N . VAL A 1 89 ? -0.686 4.725 -5.796 1.00 87.38 89 VAL A N 1
ATOM 691 C CA . VAL A 1 89 ? -1.300 5.701 -4.885 1.00 87.38 89 VAL A CA 1
ATOM 692 C C . VAL A 1 89 ? -2.142 6.729 -5.641 1.00 87.38 89 VAL A C 1
ATOM 694 O O . VAL A 1 89 ? -3.242 7.059 -5.199 1.00 87.38 89 VAL A O 1
ATOM 697 N N . GLN A 1 90 ? -1.661 7.233 -6.780 1.00 86.75 90 GLN A N 1
ATOM 698 C CA . GLN A 1 90 ? -2.416 8.194 -7.582 1.00 86.75 90 GLN A CA 1
ATOM 699 C C . GLN A 1 90 ? -3.746 7.601 -8.062 1.00 86.75 90 GLN A C 1
ATOM 701 O O . GLN A 1 90 ? -4.786 8.231 -7.887 1.00 86.75 90 GLN A O 1
ATOM 706 N N . VAL A 1 91 ? -3.730 6.371 -8.580 1.00 88.50 91 VAL A N 1
ATOM 707 C CA . VAL A 1 91 ? -4.959 5.670 -8.982 1.00 88.50 91 VAL A CA 1
ATOM 708 C C . VAL A 1 91 ? -5.897 5.490 -7.789 1.00 88.50 91 VAL A C 1
ATOM 710 O O . VAL A 1 91 ? -7.088 5.768 -7.898 1.00 88.50 91 VAL A O 1
ATOM 713 N N . ALA A 1 92 ? -5.377 5.103 -6.621 1.00 86.44 92 ALA A N 1
ATOM 714 C CA . ALA A 1 92 ? -6.200 4.989 -5.421 1.00 86.44 92 ALA A CA 1
ATOM 715 C C . ALA A 1 92 ? -6.842 6.326 -5.028 1.00 86.44 92 ALA A C 1
ATOM 717 O O . ALA A 1 92 ? -8.020 6.366 -4.685 1.00 86.44 92 ALA A O 1
ATOM 718 N N . ARG A 1 93 ? -6.106 7.437 -5.141 1.00 81.94 93 ARG A N 1
ATOM 719 C CA . ARG A 1 93 ? -6.648 8.778 -4.903 1.00 81.94 93 ARG A CA 1
ATOM 720 C C . ARG A 1 93 ? -7.782 9.109 -5.874 1.00 81.94 93 ARG A C 1
ATOM 722 O O . ARG A 1 93 ? -8.803 9.638 -5.448 1.00 81.94 93 ARG A O 1
ATOM 729 N N . GLU A 1 94 ? -7.628 8.793 -7.155 1.00 85.06 94 GLU A N 1
ATOM 730 C CA . GLU A 1 94 ? -8.676 8.991 -8.164 1.00 85.06 94 GLU A CA 1
ATOM 731 C C . GLU A 1 94 ? -9.924 8.139 -7.859 1.00 85.06 94 GLU A C 1
ATOM 733 O O . GLU A 1 94 ? -11.053 8.627 -7.962 1.00 85.06 94 GLU A O 1
ATOM 738 N N . CYS A 1 95 ? -9.747 6.901 -7.387 1.00 83.12 95 CYS A N 1
ATOM 739 C CA . CYS A 1 95 ? -10.841 6.051 -6.908 1.00 83.12 95 CYS A CA 1
ATOM 740 C C . CYS A 1 95 ? -11.561 6.645 -5.683 1.00 83.12 95 CYS A C 1
ATOM 742 O O . CYS A 1 95 ? -12.788 6.648 -5.627 1.00 83.12 95 CYS A O 1
ATOM 744 N N . LEU A 1 96 ? -10.822 7.178 -4.708 1.00 77.62 96 LEU A N 1
ATOM 745 C CA . LEU A 1 96 ? -11.411 7.794 -3.514 1.00 77.62 96 LEU A CA 1
ATOM 746 C C . LEU A 1 96 ? -12.167 9.084 -3.855 1.00 77.62 96 LEU A C 1
ATOM 748 O O . LEU A 1 96 ? -13.309 9.253 -3.428 1.00 77.62 96 LEU A O 1
ATOM 752 N N . ASN A 1 97 ? -11.567 9.944 -4.683 1.00 76.12 97 ASN A N 1
ATOM 753 C CA . ASN A 1 97 ? -12.158 11.210 -5.123 1.00 76.12 97 ASN A CA 1
ATOM 754 C C . ASN A 1 97 ? -13.381 11.023 -6.036 1.00 76.12 97 ASN A C 1
ATOM 756 O O . ASN A 1 97 ? -14.208 11.920 -6.135 1.00 76.12 97 ASN A O 1
ATOM 760 N N . SER A 1 98 ? -13.513 9.877 -6.710 1.00 74.75 98 SER A N 1
ATOM 761 C CA . SER A 1 98 ? -14.681 9.564 -7.551 1.00 74.75 98 SER A CA 1
ATOM 762 C C . SER A 1 98 ? -15.887 9.028 -6.763 1.00 74.75 98 SER A C 1
ATOM 764 O O . SER A 1 98 ? -16.861 8.565 -7.358 1.00 74.75 98 SER A O 1
ATOM 766 N N . GLY A 1 99 ? -15.859 9.131 -5.428 1.00 66.00 99 GLY A N 1
ATOM 767 C CA . GLY A 1 99 ? -17.041 8.951 -4.587 1.00 66.00 99 GLY A CA 1
ATOM 768 C C . GLY A 1 99 ? -17.215 7.551 -3.999 1.00 66.00 99 GLY A C 1
ATOM 769 O O . GLY A 1 99 ? -18.3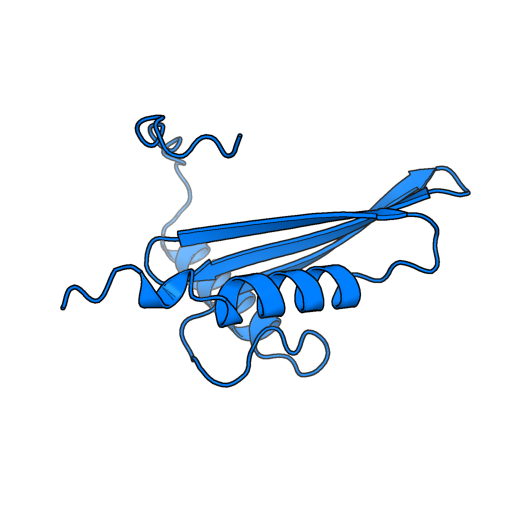27 7.209 -3.596 1.00 66.00 99 GLY A O 1
ATOM 770 N N . ILE A 1 100 ? -16.149 6.742 -3.888 1.00 63.34 100 ILE A N 1
ATOM 771 C CA . ILE A 1 100 ? -16.208 5.499 -3.087 1.00 63.34 100 ILE A CA 1
ATOM 772 C C . ILE A 1 100 ? -16.626 5.811 -1.639 1.00 63.34 100 ILE A C 1
ATOM 774 O O . ILE A 1 100 ? -17.390 5.050 -1.056 1.00 63.34 100 ILE A O 1
ATOM 778 N N . ARG A 1 101 ? -16.210 6.961 -1.087 1.00 59.88 101 ARG A N 1
ATOM 779 C CA . ARG A 1 101 ? -16.642 7.425 0.244 1.00 59.88 101 ARG A CA 1
ATOM 780 C C . ARG A 1 101 ? -18.055 8.016 0.279 1.00 59.88 101 ARG A C 1
ATOM 782 O O . ARG A 1 101 ? -18.748 7.882 1.279 1.00 59.88 101 ARG A O 1
ATOM 789 N N . GLU A 1 102 ? -18.499 8.670 -0.791 1.00 54.19 102 GLU A N 1
ATOM 790 C CA . GLU A 1 102 ? -19.734 9.473 -0.774 1.00 54.19 102 GLU A CA 1
ATOM 791 C C . GLU A 1 102 ? -21.005 8.655 -1.028 1.00 54.19 102 GLU A C 1
ATOM 793 O O . GLU A 1 102 ? -22.086 9.043 -0.593 1.00 54.19 102 GLU A O 1
ATOM 798 N N . LYS A 1 103 ? -20.903 7.480 -1.664 1.00 50.88 103 LYS A N 1
ATOM 799 C CA . LYS A 1 103 ? -22.073 6.654 -2.017 1.00 50.88 103 LYS A CA 1
ATOM 800 C C . LYS A 1 103 ? -22.867 6.081 -0.835 1.00 50.88 103 LYS A C 1
ATOM 802 O O . LYS A 1 103 ? -23.870 5.418 -1.079 1.00 50.88 103 LYS A O 1
ATOM 807 N N . HIS A 1 104 ? -22.426 6.261 0.410 1.00 46.72 104 HIS A N 1
ATOM 808 C CA . HIS A 1 104 ? -23.092 5.721 1.607 1.00 46.72 104 HIS A CA 1
ATOM 809 C C . HIS A 1 104 ? -23.655 6.793 2.552 1.00 46.72 104 HIS A C 1
ATOM 811 O O . HIS A 1 104 ? -24.274 6.456 3.559 1.00 46.72 104 HIS A O 1
ATOM 817 N N . LEU A 1 105 ? -23.524 8.078 2.211 1.00 43.72 105 LEU A N 1
ATOM 818 C CA . LEU A 1 105 ? -24.270 9.143 2.876 1.00 43.72 105 LEU A CA 1
ATOM 819 C C . LEU A 1 105 ? -25.602 9.309 2.141 1.00 43.72 105 LEU A C 1
ATOM 821 O O . LEU A 1 105 ? -25.723 10.106 1.215 1.00 43.72 105 LEU A O 1
ATOM 825 N N . GLY A 1 106 ? -26.573 8.471 2.508 1.00 43.91 106 GLY A N 1
ATOM 826 C CA . GLY A 1 106 ? -27.922 8.517 1.958 1.00 43.91 106 GLY A CA 1
ATOM 827 C C . GLY A 1 106 ? -28.553 9.902 2.112 1.00 43.91 106 GLY A C 1
ATOM 828 O O . GLY A 1 106 ? -28.791 10.353 3.232 1.00 43.91 106 GLY A O 1
ATOM 829 N N . TYR A 1 107 ? -28.847 10.524 0.974 1.00 38.78 107 TYR A N 1
ATOM 830 C CA . TYR A 1 107 ? -29.898 11.522 0.812 1.00 38.78 107 TYR A CA 1
ATOM 831 C C . TYR A 1 107 ? -30.871 11.013 -0.247 1.00 38.78 107 TYR A C 1
ATOM 833 O O . TYR A 1 107 ? -30.388 10.551 -1.308 1.00 38.78 107 TYR A O 1
#

Secondary structure (DSSP, 8-state):
---TTSPPPPPP-----HHHHHHHHHHHHHHHHSTTT---SS-TT-EEEEEEEEEETTEEEEEEEEEETTEEEEEEEEE-TT--HHHHHHHHHHHIIIIITGGGS--

Radius of gyration: 15.54 Å; chains: 1; bounding box: 44×31×39 Å

Foldseek 3Di:
DPPPPDDDDDDPDDPDDPVVVVVQQVVQLVQCCDPVQPLDDPDSFKGKDWDKADPDQFKIKTWIWIDGDHDIDIFIDIGGPVDYNSVSSVVSSVVVVVQPPPPPPDD